Protein AF-A0AAW1WG34-F1 (afdb_monomer_lite)

Secondary structure (DSSP, 8-state):
--HHHHHHHHHHHHHHHTT--PPPPTTS---SSGGG-------S-----TTPPPHHHHHHHTT-EEHHHHHHHS-TT-TT--EEPHHHHT---

Foldseek 3Di:
DDVVVVVVVVVVVVVVVVPDDDDDDPPDDDDPDPVPDDDPDDDDDDPPDPDDDDPVVVCVVVVQKDLPCQCVVDDVPCNPGIDGDPVVVPPDD

Organism: Rubus argutus (NCBI:txid59490)

pLDDT: mean 75.31, std 12.71, range [45.66, 92.75]

InterPro domains:
  IPR002317 Serine-tRNA ligase, type1 [PTHR11778] (3-74)
  IPR045864 Class II Aminoacyl-tRNA synthetase/Biotinyl protein ligase (BPL) and lipoyl protein ligase (LPL) [G3DSA:3.30.930.10] (22-91)

Sequence (93 aa):
MNEAEVREAFTQLNSKLEKIGNLVHDSVEISHDEADNFVIRSWDEKQMQPRLKSHVQLVELLEIADLKRGIDSTCFEDQHTYTLMEDVIYMSF

Structure (mmCIF, N/CA/C/O backbone):
data_AF-A0AAW1WG34-F1
#
_entry.id   AF-A0AAW1WG34-F1
#
loop_
_atom_site.group_PDB
_atom_site.id
_atom_site.type_symbol
_atom_site.label_atom_id
_atom_site.label_alt_id
_atom_site.label_comp_id
_atom_site.label_asym_id
_atom_site.label_entity_id
_atom_site.label_seq_id
_atom_site.pdbx_PDB_ins_code
_atom_site.Cartn_x
_atom_site.Cartn_y
_atom_site.Cartn_z
_atom_site.occupancy
_atom_site.B_iso_or_equiv
_atom_site.auth_seq_id
_atom_site.auth_comp_id
_atom_site.auth_asym_id
_atom_site.auth_atom_id
_atom_site.pdbx_PDB_model_num
ATOM 1 N N . MET A 1 1 ? -18.262 4.605 40.422 1.00 58.72 1 MET A N 1
ATOM 2 C CA . MET A 1 1 ? -17.474 4.172 39.250 1.00 58.72 1 MET A CA 1
ATOM 3 C C . MET A 1 1 ? -16.188 4.965 39.277 1.00 58.72 1 MET A C 1
ATOM 5 O O . MET A 1 1 ? -16.268 6.176 39.446 1.00 58.72 1 MET A O 1
ATOM 9 N N . ASN A 1 2 ? -15.040 4.295 39.241 1.00 79.94 2 ASN A N 1
ATOM 10 C CA . ASN A 1 2 ? -13.743 4.952 39.362 1.00 79.94 2 ASN A CA 1
ATOM 11 C C . ASN A 1 2 ? -13.400 5.628 38.024 1.00 79.94 2 ASN A C 1
ATOM 13 O O . ASN A 1 2 ? -13.493 4.989 36.979 1.00 79.94 2 ASN A O 1
ATOM 17 N N . GLU A 1 3 ? -13.000 6.902 38.024 1.00 83.44 3 GLU A N 1
ATOM 18 C CA . GLU A 1 3 ? -12.668 7.631 36.781 1.00 83.44 3 GLU A CA 1
ATOM 19 C C . GLU A 1 3 ? -11.543 6.955 35.981 1.00 83.44 3 GLU A C 1
ATOM 21 O O . GLU A 1 3 ? -11.537 6.990 34.750 1.00 83.44 3 GLU A O 1
ATOM 26 N N . ALA A 1 4 ? -10.622 6.284 36.681 1.00 84.31 4 ALA A N 1
ATOM 27 C CA . ALA A 1 4 ? -9.535 5.519 36.078 1.00 84.31 4 ALA A CA 1
ATOM 28 C C . ALA A 1 4 ? -10.044 4.363 35.197 1.00 84.31 4 ALA A C 1
ATOM 30 O O . ALA A 1 4 ? -9.577 4.204 34.072 1.00 84.31 4 ALA A O 1
ATOM 31 N N . GLU A 1 5 ? -11.048 3.615 35.661 1.00 85.50 5 GLU A N 1
ATOM 32 C CA . GLU A 1 5 ? -11.630 2.481 34.925 1.00 85.50 5 GLU A CA 1
ATOM 33 C C . GLU A 1 5 ? -12.365 2.955 33.665 1.00 85.50 5 GLU A C 1
ATOM 35 O O . GLU A 1 5 ? -12.276 2.335 32.606 1.00 85.50 5 GLU A O 1
ATOM 40 N N . VAL A 1 6 ? -13.054 4.099 33.750 1.00 87.31 6 VAL A N 1
ATOM 41 C CA . VAL A 1 6 ? -13.750 4.706 32.604 1.00 87.31 6 VAL A CA 1
ATOM 42 C C . VAL A 1 6 ? -12.749 5.156 31.541 1.00 87.31 6 VAL A C 1
ATOM 44 O O . VAL A 1 6 ? -12.959 4.928 30.349 1.00 87.31 6 VAL A O 1
ATOM 47 N N . ARG A 1 7 ? -11.636 5.767 31.960 1.00 88.25 7 ARG A N 1
ATOM 48 C CA . ARG A 1 7 ? -10.589 6.237 31.046 1.00 88.25 7 ARG A CA 1
ATOM 49 C C . ARG A 1 7 ? -9.864 5.082 30.363 1.00 88.25 7 ARG A C 1
ATOM 51 O O . ARG A 1 7 ? -9.569 5.167 29.169 1.00 88.25 7 ARG A O 1
ATOM 58 N N . GLU A 1 8 ? -9.616 3.999 31.090 1.00 89.75 8 GLU A N 1
ATOM 59 C CA . GLU A 1 8 ? -9.021 2.789 30.528 1.00 89.75 8 GLU A CA 1
ATOM 60 C C . GLU A 1 8 ? -9.960 2.141 29.501 1.00 89.75 8 GLU A C 1
ATOM 62 O O . GLU A 1 8 ? -9.552 1.894 28.365 1.00 89.75 8 GLU A O 1
ATOM 67 N N . ALA A 1 9 ? -11.240 1.968 29.842 1.00 89.62 9 ALA A N 1
ATOM 68 C CA . ALA A 1 9 ? -12.239 1.412 28.931 1.00 89.62 9 ALA A CA 1
ATOM 69 C C . ALA A 1 9 ? -12.419 2.263 27.660 1.00 89.62 9 ALA A C 1
ATOM 71 O O . ALA A 1 9 ? -12.516 1.720 26.559 1.00 89.62 9 ALA A O 1
ATOM 72 N N . PHE A 1 10 ? -12.402 3.594 27.784 1.00 90.44 10 PHE A N 1
ATOM 73 C CA . PHE A 1 10 ? -12.469 4.513 26.644 1.00 90.44 10 PHE A CA 1
ATOM 74 C C . PHE A 1 10 ? -11.240 4.405 25.729 1.00 90.44 10 PHE A C 1
ATOM 76 O O . PHE A 1 10 ? -11.365 4.401 24.506 1.00 90.44 10 PHE A O 1
ATOM 83 N N . THR A 1 11 ? -10.051 4.253 26.312 1.00 91.50 11 THR A N 1
ATOM 84 C CA . THR A 1 11 ? -8.806 4.078 25.5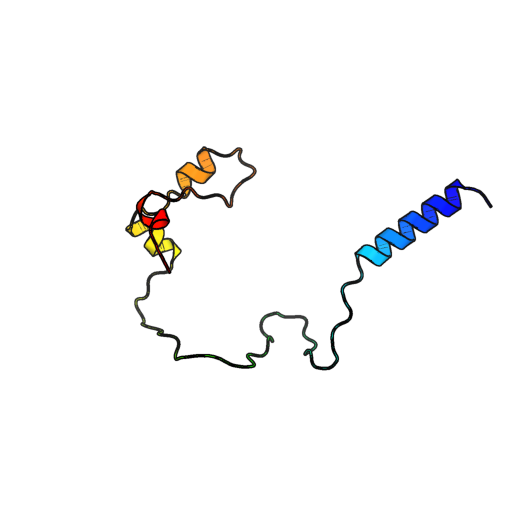48 1.00 91.50 11 THR A CA 1
ATOM 85 C C . THR A 1 11 ? -8.810 2.746 24.795 1.00 91.50 11 THR A C 1
ATOM 87 O O . THR A 1 11 ? -8.460 2.692 23.617 1.00 91.50 11 THR A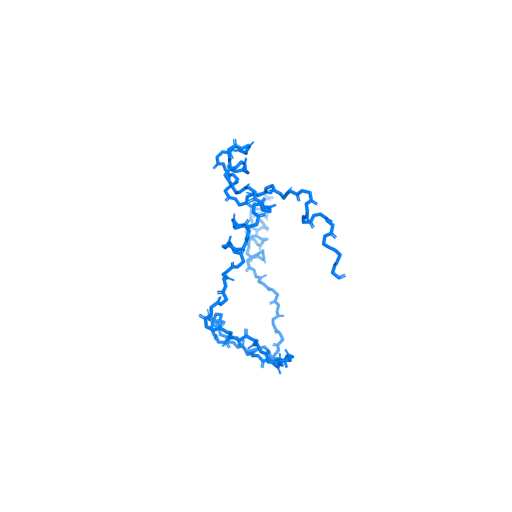 O 1
ATOM 90 N N . GLN A 1 12 ? -9.285 1.675 25.438 1.00 92.62 12 GLN A N 1
ATOM 91 C CA . GLN A 1 12 ? -9.452 0.373 24.791 1.00 92.62 12 GLN A CA 1
ATOM 92 C C . GLN A 1 12 ? -10.500 0.413 23.670 1.00 92.62 12 GLN A C 1
ATOM 94 O O . GLN A 1 12 ? -10.326 -0.255 22.650 1.00 92.62 12 GLN A O 1
ATOM 99 N N . LEU A 1 13 ? -11.578 1.186 23.839 1.00 92.00 13 LEU A N 1
ATOM 100 C CA . LEU A 1 13 ? -12.592 1.387 22.806 1.00 92.00 13 LEU A CA 1
ATOM 101 C C . LEU A 1 13 ? -12.000 2.091 21.581 1.00 92.00 13 LEU A C 1
ATOM 103 O O . LEU A 1 13 ? -12.107 1.560 20.478 1.00 92.00 13 LEU A O 1
ATOM 107 N N . ASN A 1 14 ? -11.328 3.229 21.768 1.00 91.56 14 ASN A N 1
ATOM 108 C CA . ASN A 1 14 ? -10.726 3.973 20.658 1.00 91.56 14 ASN A CA 1
ATOM 109 C C . ASN A 1 14 ? -9.657 3.151 19.933 1.00 91.56 14 ASN A C 1
ATOM 111 O O . ASN A 1 14 ? -9.678 3.080 18.710 1.00 91.56 14 ASN A O 1
ATOM 115 N N . SER A 1 15 ? -8.815 2.421 20.670 1.00 92.75 15 SER A N 1
ATOM 116 C CA . SER A 1 15 ? -7.816 1.525 20.069 1.00 92.75 15 SER A CA 1
ATOM 117 C C . SER A 1 15 ? -8.438 0.419 19.205 1.00 92.75 15 SER A C 1
ATOM 119 O O . SER A 1 15 ? -7.827 -0.041 18.240 1.00 92.75 15 SER A O 1
ATOM 121 N N . LYS A 1 16 ? -9.652 -0.040 19.535 1.00 92.19 16 LYS A N 1
ATOM 122 C CA . LYS A 1 16 ? -10.385 -1.004 18.703 1.00 92.19 16 LYS A CA 1
ATOM 123 C C . LYS A 1 16 ? -11.021 -0.334 17.488 1.00 92.19 16 LYS A C 1
ATOM 125 O O . LYS A 1 16 ? -11.002 -0.931 16.420 1.00 92.19 16 LYS A O 1
ATOM 130 N N . LEU A 1 17 ? -11.548 0.881 17.640 1.00 91.12 17 LEU A N 1
ATOM 131 C CA . LEU A 1 17 ? -12.156 1.644 16.546 1.00 91.12 17 LEU A CA 1
ATOM 132 C C . LEU A 1 17 ? -11.129 2.053 15.484 1.00 91.12 17 LEU A C 1
ATOM 134 O O . LEU A 1 17 ? -11.430 1.962 14.302 1.00 91.12 17 LEU A O 1
ATOM 138 N N . GLU A 1 18 ? -9.906 2.406 15.883 1.00 89.38 18 GLU A N 1
ATOM 139 C CA . GLU A 1 18 ? -8.808 2.744 14.960 1.00 89.38 18 GLU A CA 1
ATOM 140 C C . GLU A 1 18 ? -8.407 1.588 14.032 1.00 89.38 18 GLU A C 1
ATOM 142 O O . GLU A 1 18 ? -7.855 1.814 12.959 1.00 89.38 18 GLU A O 1
ATOM 147 N N . LYS A 1 19 ? -8.690 0.342 14.425 1.00 91.69 19 LYS A N 1
ATOM 148 C CA . LYS A 1 19 ? -8.392 -0.849 13.615 1.00 91.69 19 LYS A CA 1
ATOM 149 C C . LYS A 1 19 ? -9.481 -1.168 12.595 1.00 91.69 19 LYS A C 1
ATOM 151 O O . LYS A 1 19 ? -9.252 -1.992 11.713 1.00 91.69 19 LYS A O 1
ATOM 156 N N . ILE A 1 20 ? -10.672 -0.589 12.740 1.00 89.62 20 ILE A N 1
ATOM 157 C CA . ILE A 1 20 ? -11.805 -0.863 11.858 1.00 89.62 20 ILE A CA 1
ATOM 158 C C . ILE A 1 20 ? -11.693 0.067 10.649 1.00 89.62 20 ILE A C 1
ATOM 160 O O . ILE A 1 20 ? -11.794 1.285 10.775 1.00 89.62 20 ILE A O 1
ATOM 164 N N . GLY A 1 21 ? -11.464 -0.524 9.475 1.00 86.12 21 GLY A N 1
ATOM 165 C CA . GLY A 1 21 ? -11.432 0.195 8.203 1.00 86.12 21 GLY A CA 1
ATOM 166 C C . GLY A 1 21 ? -12.809 0.704 7.767 1.00 86.12 21 GLY A C 1
ATOM 167 O O . GLY A 1 21 ? -13.832 0.433 8.398 1.00 86.12 21 GLY A O 1
ATOM 168 N N . ASN A 1 22 ? -12.839 1.444 6.658 1.00 90.81 22 ASN A N 1
ATOM 169 C CA . ASN A 1 22 ? -14.091 1.953 6.106 1.00 90.81 22 ASN A CA 1
ATOM 170 C C . ASN A 1 22 ? -15.017 0.813 5.644 1.00 90.81 22 ASN A C 1
ATOM 172 O O . ASN A 1 22 ? -14.553 -0.237 5.198 1.00 90.81 22 ASN A O 1
ATOM 176 N N . LEU A 1 23 ? -16.329 1.053 5.700 1.00 88.88 23 LEU A N 1
ATOM 177 C CA . LEU A 1 23 ? -17.315 0.130 5.150 1.00 88.88 23 LEU A CA 1
ATOM 178 C C . LEU A 1 23 ? -17.210 0.121 3.626 1.00 88.88 23 LEU A C 1
ATOM 180 O O . LEU A 1 23 ? -17.285 1.159 2.965 1.00 88.88 23 LEU A O 1
ATOM 184 N N . VAL A 1 24 ? -17.013 -1.073 3.086 1.00 87.44 24 VAL A N 1
ATOM 185 C CA . VAL A 1 24 ? -16.866 -1.309 1.656 1.00 87.44 24 VAL A CA 1
ATOM 186 C C . VAL A 1 24 ? -18.253 -1.363 1.003 1.00 87.44 24 VAL A C 1
ATOM 188 O O . VAL A 1 24 ? -19.205 -1.859 1.600 1.00 87.44 24 VAL A O 1
ATOM 191 N N . HIS A 1 25 ? -18.377 -0.821 -0.211 1.00 89.88 25 HIS A N 1
ATOM 192 C CA . HIS A 1 25 ? -19.622 -0.865 -0.983 1.00 89.88 25 HIS A CA 1
ATOM 193 C C . HIS A 1 25 ? -19.892 -2.283 -1.516 1.00 89.88 25 HIS A C 1
ATOM 195 O O . HIS A 1 25 ? -18.956 -2.959 -1.931 1.00 89.88 25 HIS A O 1
ATOM 201 N N . ASP A 1 26 ? -21.162 -2.692 -1.610 1.00 85.38 26 ASP A N 1
ATOM 202 C CA . ASP A 1 26 ? -21.581 -4.046 -2.033 1.00 85.38 26 ASP A CA 1
ATOM 203 C C . ASP A 1 26 ? -21.071 -4.473 -3.424 1.00 85.38 26 ASP A C 1
ATOM 205 O O . ASP A 1 26 ? -21.061 -5.653 -3.760 1.00 85.38 26 ASP A O 1
ATOM 209 N N . SER A 1 27 ? -20.667 -3.515 -4.261 1.00 85.38 27 SER A N 1
ATOM 210 C CA . SER A 1 27 ? -20.109 -3.773 -5.599 1.00 85.38 27 SER A CA 1
ATOM 211 C C . SER A 1 27 ? -18.614 -4.090 -5.608 1.00 85.38 27 SER A C 1
ATOM 213 O O . SER A 1 27 ? -18.072 -4.348 -6.678 1.00 85.38 27 SER A O 1
ATOM 215 N N . VAL A 1 28 ? -17.930 -3.992 -4.468 1.00 80.56 28 VAL A N 1
ATOM 216 C CA . VAL A 1 28 ? -16.499 -4.289 -4.382 1.00 80.56 28 VAL A CA 1
ATOM 217 C C . VAL A 1 28 ? -16.323 -5.782 -4.163 1.00 80.56 28 VAL A C 1
ATOM 219 O O . VAL A 1 28 ? -16.933 -6.379 -3.276 1.00 80.56 28 VAL A O 1
ATOM 222 N N . GLU A 1 29 ? -15.476 -6.380 -4.984 1.00 81.44 29 GLU A N 1
ATOM 223 C CA . GLU A 1 29 ? -15.161 -7.796 -4.895 1.00 81.44 29 GLU A CA 1
ATOM 224 C C . GLU A 1 29 ? -14.382 -8.099 -3.611 1.00 81.44 29 GLU A C 1
ATOM 226 O O . GLU A 1 29 ? -13.504 -7.347 -3.186 1.00 81.44 29 GLU A O 1
ATOM 231 N N . ILE A 1 30 ? -14.727 -9.216 -2.974 1.00 82.88 30 ILE A N 1
ATOM 232 C CA . ILE A 1 30 ? -14.096 -9.656 -1.733 1.00 82.88 30 ILE A CA 1
ATOM 233 C C . ILE A 1 30 ? -12.968 -10.619 -2.108 1.00 82.88 30 ILE A C 1
ATOM 235 O O . ILE A 1 30 ? -13.222 -11.797 -2.353 1.00 82.88 30 ILE A O 1
ATOM 239 N N . SER A 1 31 ? -11.728 -10.130 -2.119 1.00 87.06 31 SER A N 1
ATOM 240 C CA . SER A 1 31 ? -10.526 -10.973 -2.147 1.00 87.06 31 SER A CA 1
ATOM 241 C C . SER A 1 31 ? -9.526 -10.554 -1.060 1.00 87.06 31 SER A C 1
ATOM 243 O O . SER A 1 31 ? -9.590 -9.448 -0.525 1.00 87.06 31 SER A O 1
ATOM 245 N N . HIS A 1 32 ? -8.636 -11.480 -0.699 1.00 86.06 32 HIS A N 1
ATOM 246 C CA . HIS A 1 32 ? -7.515 -11.269 0.221 1.00 86.06 32 HIS A CA 1
ATOM 247 C C . HIS A 1 32 ? -6.178 -11.081 -0.516 1.00 86.06 32 HIS A C 1
ATOM 249 O O . HIS A 1 32 ? -5.165 -10.854 0.145 1.00 86.06 32 HIS A O 1
ATOM 255 N N . ASP A 1 33 ? -6.165 -11.201 -1.848 1.00 85.44 33 ASP A N 1
ATOM 256 C CA . ASP A 1 33 ? -4.969 -11.073 -2.679 1.00 85.44 33 ASP A CA 1
ATOM 257 C C . ASP A 1 33 ? -5.146 -9.953 -3.714 1.00 85.44 33 ASP A C 1
ATOM 259 O O . ASP A 1 33 ? -6.171 -9.853 -4.389 1.00 85.44 33 ASP A O 1
ATOM 263 N N . GLU A 1 34 ? -4.121 -9.115 -3.860 1.00 78.06 34 GLU A N 1
ATOM 264 C CA . GLU A 1 34 ? -4.070 -8.046 -4.860 1.00 78.06 34 GLU A CA 1
ATOM 265 C C . GLU A 1 34 ? -4.028 -8.599 -6.293 1.00 78.06 34 GLU A C 1
ATOM 267 O O . GLU A 1 34 ? -4.371 -7.890 -7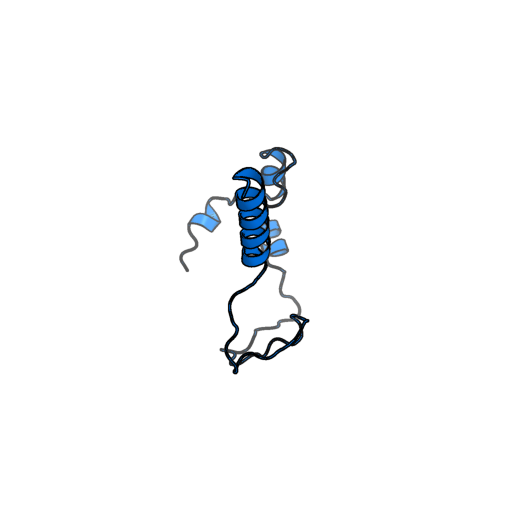.244 1.00 78.06 34 GLU A O 1
ATOM 272 N N . ALA A 1 35 ? -3.628 -9.864 -6.463 1.00 81.75 35 ALA A N 1
ATOM 273 C CA . ALA A 1 35 ? -3.648 -10.546 -7.754 1.00 81.75 35 ALA A CA 1
ATOM 274 C C . ALA A 1 35 ? -5.067 -10.721 -8.328 1.00 81.75 35 ALA A C 1
ATOM 276 O O . ALA A 1 35 ? -5.213 -10.816 -9.547 1.00 81.75 35 ALA A O 1
ATOM 277 N N . ASP A 1 36 ? -6.099 -10.707 -7.478 1.00 83.38 36 ASP A N 1
ATOM 278 C CA . ASP A 1 36 ? -7.498 -10.890 -7.881 1.00 83.38 36 ASP A CA 1
ATOM 279 C C . ASP A 1 36 ? -8.202 -9.569 -8.242 1.00 83.38 36 ASP A C 1
ATOM 281 O O . ASP A 1 36 ? -9.410 -9.542 -8.468 1.00 83.38 36 ASP A O 1
ATOM 285 N N . ASN A 1 37 ? -7.470 -8.451 -8.303 1.00 84.19 37 ASN A N 1
ATOM 286 C CA . ASN A 1 37 ? -8.048 -7.144 -8.608 1.00 84.19 37 ASN A CA 1
ATOM 287 C C . ASN A 1 37 ? -8.669 -7.091 -10.019 1.00 84.19 37 ASN A C 1
ATOM 289 O O . ASN A 1 37 ? -7.985 -7.264 -11.033 1.00 84.19 37 ASN A O 1
ATOM 293 N N . PHE A 1 38 ? -9.961 -6.756 -10.095 1.00 80.19 38 PHE A N 1
ATOM 294 C CA . PHE A 1 38 ? -10.683 -6.653 -11.363 1.00 80.19 38 PHE A CA 1
ATOM 295 C C . PHE A 1 38 ? -10.306 -5.394 -12.157 1.00 80.19 38 PHE A C 1
ATOM 297 O O . PHE A 1 38 ? -10.477 -4.255 -11.710 1.00 80.19 38 PHE A O 1
ATOM 304 N N . VAL A 1 39 ? -9.857 -5.579 -13.399 1.00 82.12 39 VAL A N 1
ATOM 305 C CA . VAL A 1 39 ? -9.619 -4.470 -14.333 1.00 82.12 39 VAL A CA 1
ATOM 306 C C . VAL A 1 39 ? -10.942 -4.081 -14.993 1.00 82.12 39 VAL A C 1
ATOM 308 O O . VAL A 1 39 ? -11.370 -4.689 -15.968 1.00 82.12 39 VAL A O 1
ATOM 311 N N . ILE A 1 40 ? -11.593 -3.036 -14.475 1.00 83.38 40 ILE A N 1
ATOM 312 C CA . ILE A 1 40 ? -12.898 -2.564 -14.984 1.00 83.38 40 ILE A CA 1
ATOM 313 C C . ILE A 1 40 ? -12.779 -1.986 -16.404 1.00 83.38 40 ILE A C 1
ATOM 315 O O . ILE A 1 40 ? -13.691 -2.114 -17.219 1.00 83.38 40 ILE A O 1
ATOM 319 N N . ARG A 1 41 ? -11.660 -1.322 -16.710 1.00 86.00 41 ARG A N 1
ATOM 320 C CA . ARG A 1 41 ? -11.352 -0.797 -18.046 1.00 86.00 41 ARG A CA 1
ATOM 321 C C . ARG A 1 41 ? -9.853 -0.585 -18.211 1.00 86.00 41 ARG A C 1
ATOM 323 O O . ARG A 1 41 ? -9.188 -0.142 -17.277 1.00 86.00 41 ARG A O 1
ATOM 330 N N . SER A 1 42 ? -9.355 -0.815 -19.417 1.00 83.88 42 SER A N 1
ATOM 331 C CA . SER A 1 42 ? -8.017 -0.419 -19.857 1.00 83.88 42 SER A CA 1
ATOM 332 C C . SER A 1 42 ? -8.138 0.555 -21.025 1.00 83.88 42 SER A C 1
ATOM 334 O O . SER A 1 42 ? -9.038 0.420 -21.853 1.00 83.88 42 SER A O 1
ATOM 336 N N . TRP A 1 43 ? -7.234 1.526 -21.087 1.00 82.12 43 TRP A N 1
ATOM 337 C CA . TRP A 1 43 ? -7.123 2.456 -22.206 1.00 82.12 43 TRP A CA 1
ATOM 338 C C . TRP A 1 43 ? -5.816 2.165 -22.938 1.00 82.12 43 TRP A C 1
ATOM 340 O O . TRP A 1 43 ? -4.781 2.025 -22.288 1.00 82.12 43 TRP A O 1
ATOM 350 N N . ASP A 1 44 ? -5.906 2.073 -24.265 1.00 83.69 44 ASP A N 1
ATOM 351 C CA . ASP A 1 44 ? -4.817 1.753 -25.193 1.00 83.69 44 ASP A CA 1
ATOM 352 C C . ASP A 1 44 ? -4.163 0.368 -25.037 1.00 83.69 44 ASP A C 1
ATOM 354 O O . ASP A 1 44 ? -4.384 -0.389 -24.088 1.00 83.69 44 ASP A O 1
ATOM 358 N N . GLU A 1 45 ? -3.359 0.013 -26.040 1.00 78.38 45 GLU A N 1
ATOM 359 C CA . GLU A 1 45 ? -2.538 -1.191 -26.031 1.00 78.38 45 GLU A CA 1
ATOM 360 C C . GLU A 1 45 ? -1.220 -0.917 -25.304 1.00 78.38 45 GLU A C 1
ATOM 362 O O . GLU A 1 45 ? -0.437 -0.038 -25.679 1.00 78.38 45 GLU A O 1
ATOM 367 N N . LYS A 1 46 ? -0.931 -1.716 -24.272 1.00 75.25 46 LYS A N 1
ATOM 368 C CA . LYS A 1 46 ? 0.366 -1.671 -23.599 1.00 75.25 46 LYS A CA 1
ATOM 369 C C . LYS A 1 46 ? 1.449 -2.092 -24.593 1.00 75.25 46 LYS A C 1
ATOM 371 O O . LYS A 1 46 ? 1.558 -3.267 -24.939 1.00 75.25 46 LYS A O 1
ATOM 376 N N . GLN A 1 47 ? 2.283 -1.144 -25.013 1.00 71.12 47 GLN A N 1
ATOM 377 C CA . GLN A 1 47 ? 3.464 -1.416 -25.830 1.00 71.12 47 GLN A CA 1
ATOM 378 C C . GLN A 1 47 ? 4.439 -2.308 -25.048 1.00 71.12 47 GLN A C 1
ATOM 380 O O . GLN A 1 47 ? 5.223 -1.838 -24.228 1.00 71.12 47 GLN A O 1
ATOM 385 N N . MET A 1 48 ? 4.383 -3.616 -25.287 1.00 67.12 48 MET A N 1
ATOM 386 C CA . MET A 1 48 ? 5.263 -4.613 -24.673 1.00 67.12 48 MET A CA 1
ATOM 387 C C . MET A 1 48 ? 6.320 -5.034 -25.697 1.00 67.12 48 MET A C 1
ATOM 389 O O . MET A 1 48 ? 6.250 -6.109 -26.286 1.00 67.12 48 MET A O 1
ATOM 393 N N . GLN A 1 49 ? 7.293 -4.159 -25.963 1.00 73.94 49 GLN A N 1
ATOM 394 C CA . GLN A 1 49 ? 8.427 -4.513 -26.817 1.00 73.94 49 GLN A CA 1
ATOM 395 C C . GLN A 1 49 ? 9.455 -5.344 -26.019 1.00 73.94 49 GLN A C 1
ATOM 397 O O . GLN A 1 49 ? 9.755 -5.006 -24.873 1.00 73.94 49 GLN A O 1
ATOM 402 N N . PRO A 1 50 ? 10.069 -6.387 -26.608 1.00 69.25 50 PRO A N 1
ATOM 403 C CA . PRO A 1 50 ? 10.928 -7.342 -25.891 1.00 69.25 50 PRO A CA 1
ATOM 404 C C . PRO A 1 50 ? 12.261 -6.770 -25.366 1.00 69.25 50 PRO A C 1
ATOM 406 O O . PRO A 1 50 ? 13.028 -7.495 -24.740 1.00 69.25 50 PRO A O 1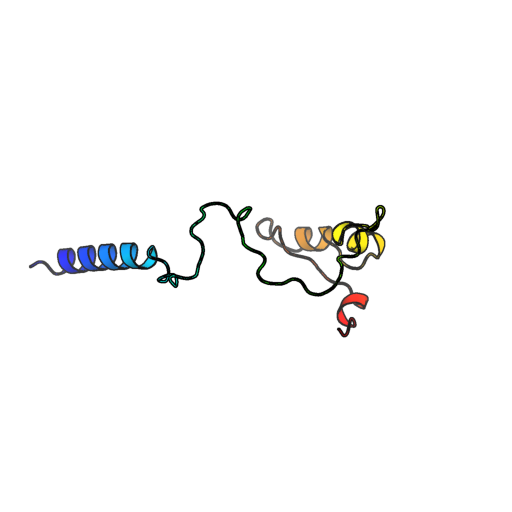
ATOM 409 N N . ARG A 1 51 ? 12.578 -5.494 -25.628 1.00 71.00 51 ARG A N 1
ATOM 410 C CA . ARG A 1 51 ? 13.833 -4.829 -25.216 1.00 71.00 51 ARG A CA 1
ATOM 411 C C . ARG A 1 51 ? 13.609 -3.503 -24.479 1.00 71.00 51 ARG A C 1
ATOM 413 O O . ARG A 1 51 ? 14.468 -2.625 -24.522 1.00 71.00 51 ARG A O 1
ATOM 420 N N . LEU A 1 52 ? 12.459 -3.336 -23.826 1.00 75.00 52 LEU A N 1
ATOM 421 C CA . LEU A 1 52 ? 12.214 -2.166 -22.981 1.00 75.00 52 LEU A CA 1
ATOM 422 C C . LEU A 1 52 ? 13.088 -2.242 -21.728 1.00 75.00 52 LEU A C 1
ATOM 424 O O . LEU A 1 52 ? 13.017 -3.201 -20.961 1.00 75.00 52 LEU A O 1
ATOM 428 N N . LYS A 1 53 ? 13.925 -1.223 -21.536 1.00 79.56 53 LYS A N 1
ATOM 429 C CA . LYS A 1 53 ? 14.685 -1.045 -20.299 1.00 79.56 53 LYS A CA 1
ATOM 430 C C . LYS A 1 53 ? 13.724 -0.617 -19.190 1.00 79.56 53 LYS A C 1
ATOM 432 O O . LYS A 1 53 ? 12.820 0.181 -19.430 1.00 79.56 53 LYS A O 1
ATOM 437 N N . SER A 1 54 ? 13.921 -1.148 -17.986 1.00 80.06 54 SER A N 1
ATOM 438 C CA . SER A 1 54 ? 13.191 -0.697 -16.793 1.00 80.06 54 SER A CA 1
ATOM 439 C C . SER A 1 54 ? 13.472 0.788 -16.529 1.00 80.06 54 SER A C 1
ATOM 441 O O . SER A 1 54 ? 14.563 1.267 -16.842 1.00 80.06 54 SER A O 1
ATOM 443 N N . HIS A 1 55 ? 12.524 1.505 -15.912 1.00 77.25 55 HIS A N 1
ATOM 444 C CA . HIS A 1 55 ? 12.725 2.905 -15.525 1.00 77.25 55 HIS A CA 1
ATOM 445 C C . HIS A 1 55 ? 13.988 3.090 -14.665 1.00 77.25 55 HIS A C 1
ATOM 447 O O . HIS A 1 55 ? 14.698 4.069 -14.846 1.00 77.25 55 HIS A O 1
ATOM 453 N N . VAL A 1 56 ? 14.338 2.111 -13.822 1.00 76.88 56 VAL A N 1
ATOM 454 C CA . VAL A 1 56 ? 15.565 2.132 -13.005 1.00 76.88 56 VAL A CA 1
ATOM 455 C C . VAL A 1 56 ? 16.819 2.137 -13.884 1.00 76.88 56 VAL A C 1
ATOM 457 O O . VAL A 1 56 ? 17.719 2.947 -13.695 1.00 76.88 56 VAL A O 1
ATOM 460 N N . GLN A 1 57 ? 16.848 1.283 -14.908 1.00 79.56 57 GLN A N 1
ATOM 461 C CA . GLN A 1 57 ? 17.976 1.208 -15.841 1.00 79.56 57 GLN A CA 1
ATOM 462 C C . GLN A 1 57 ? 18.076 2.462 -16.712 1.00 79.56 57 GLN A C 1
ATOM 464 O O . GLN A 1 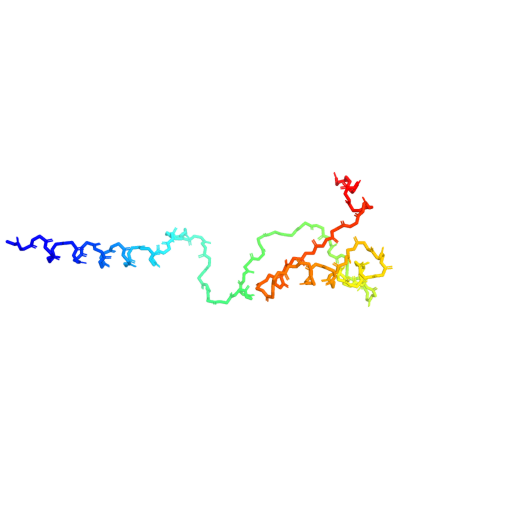57 ? 19.171 2.860 -17.093 1.00 79.56 57 GLN A O 1
ATOM 469 N N . LEU A 1 58 ? 16.942 3.073 -17.065 1.00 80.25 58 LEU A N 1
ATOM 470 C CA . LEU A 1 58 ? 16.927 4.328 -17.818 1.00 80.25 58 LEU A CA 1
ATOM 471 C C . LEU A 1 58 ? 17.497 5.480 -16.989 1.00 80.25 58 LEU A C 1
ATOM 473 O O . LEU A 1 58 ? 18.287 6.255 -17.515 1.00 80.25 58 LEU A O 1
ATOM 477 N N . VAL A 1 59 ? 17.148 5.551 -15.704 1.00 76.50 59 VAL A N 1
ATOM 478 C CA . VAL A 1 59 ? 17.668 6.560 -14.772 1.00 76.50 59 VAL A CA 1
ATOM 479 C C . VAL A 1 59 ? 19.186 6.440 -14.608 1.00 76.50 59 VAL A C 1
ATOM 481 O O . VAL A 1 59 ? 19.874 7.456 -14.668 1.00 76.50 59 VAL A O 1
ATOM 484 N N . GLU A 1 60 ? 19.717 5.220 -14.482 1.00 75.69 60 GLU A N 1
ATOM 485 C CA . GLU A 1 60 ? 21.167 4.984 -14.396 1.00 75.69 60 GLU A CA 1
ATOM 486 C C . GLU A 1 60 ? 21.903 5.318 -15.702 1.00 75.69 60 GLU A C 1
ATOM 488 O O . GLU A 1 60 ? 22.978 5.908 -15.673 1.00 75.69 60 GLU A O 1
ATOM 493 N N . LEU A 1 61 ? 21.338 4.957 -16.859 1.00 77.81 61 LEU A N 1
ATOM 494 C CA . LEU A 1 61 ? 21.975 5.184 -18.163 1.00 77.81 61 LEU A CA 1
ATOM 495 C C . LEU A 1 61 ? 21.983 6.645 -18.602 1.00 77.81 61 LEU A C 1
ATOM 497 O O . LEU A 1 61 ? 22.850 7.037 -19.378 1.00 77.81 61 LEU A O 1
ATOM 501 N N . LEU A 1 62 ? 20.976 7.406 -18.184 1.00 74.81 62 LEU A N 1
ATOM 502 C CA . LEU A 1 62 ? 20.841 8.821 -18.512 1.00 74.81 62 LEU A CA 1
ATOM 503 C C . LEU A 1 62 ? 21.482 9.720 -17.443 1.00 74.81 62 LEU A C 1
ATOM 505 O O . LEU A 1 62 ? 21.396 10.933 -17.578 1.00 74.81 62 LEU A O 1
ATOM 509 N N . GLU A 1 63 ? 22.085 9.137 -16.394 1.00 71.12 63 GLU A N 1
ATOM 510 C CA . GLU A 1 63 ? 22.680 9.843 -15.240 1.00 71.12 63 GLU A CA 1
ATOM 511 C C . GLU A 1 63 ? 21.736 10.891 -14.621 1.00 71.12 63 GLU A C 1
ATOM 513 O O . GLU A 1 63 ? 22.138 11.895 -14.045 1.00 71.12 63 GLU A O 1
ATOM 518 N N . ILE A 1 64 ? 20.437 10.626 -14.738 1.00 69.88 64 ILE A N 1
ATOM 519 C CA . ILE A 1 64 ? 19.356 11.568 -14.457 1.00 69.88 64 ILE A CA 1
ATOM 520 C C . ILE A 1 64 ? 19.126 11.725 -12.944 1.00 69.88 64 ILE A C 1
ATOM 522 O O . ILE A 1 64 ? 18.724 12.790 -12.467 1.00 69.88 64 ILE A O 1
ATOM 526 N N . ALA A 1 65 ? 19.349 10.657 -12.181 1.00 64.62 65 ALA A N 1
ATOM 527 C CA . ALA A 1 65 ? 19.241 10.670 -10.732 1.00 64.62 65 ALA A CA 1
ATOM 528 C C . ALA A 1 65 ? 20.367 9.843 -10.121 1.00 64.62 65 ALA A C 1
ATOM 530 O O . ALA A 1 65 ? 20.676 8.746 -10.590 1.00 64.62 65 ALA A O 1
ATOM 531 N N . ASP A 1 66 ? 20.952 10.360 -9.045 1.00 69.06 66 ASP A N 1
ATOM 532 C CA . ASP A 1 66 ? 21.989 9.655 -8.302 1.00 69.06 66 ASP A CA 1
ATOM 533 C C . ASP A 1 66 ? 21.381 9.009 -7.055 1.00 69.06 66 ASP A C 1
ATOM 535 O O . ASP A 1 66 ? 21.105 9.672 -6.049 1.00 69.06 66 ASP A O 1
ATOM 539 N N . LEU A 1 67 ? 21.161 7.695 -7.139 1.00 67.69 67 LEU A N 1
ATOM 540 C CA . LEU A 1 67 ? 20.620 6.903 -6.036 1.00 67.69 67 LEU A CA 1
ATOM 541 C C . LEU A 1 67 ? 21.633 6.734 -4.892 1.00 67.69 67 LEU A C 1
ATOM 543 O O . LEU A 1 67 ? 21.234 6.561 -3.745 1.00 67.69 67 LEU A O 1
ATOM 547 N N . LYS A 1 68 ? 22.941 6.791 -5.174 1.00 67.88 68 LYS A N 1
ATOM 548 C CA . LYS A 1 68 ? 23.993 6.563 -4.169 1.00 67.88 68 LYS A CA 1
ATOM 549 C C . LYS A 1 68 ? 24.246 7.813 -3.342 1.00 67.88 68 LYS A C 1
ATOM 551 O O . LYS A 1 68 ? 24.314 7.732 -2.121 1.00 67.88 68 LYS A O 1
ATOM 556 N N . ARG A 1 69 ? 24.304 8.978 -3.993 1.00 63.66 69 ARG A N 1
ATOM 557 C CA . ARG A 1 69 ? 24.418 10.264 -3.290 1.00 63.66 69 ARG A CA 1
ATOM 558 C C . ARG A 1 69 ? 23.213 10.545 -2.400 1.00 63.66 69 ARG A C 1
ATOM 560 O O . ARG A 1 69 ? 23.403 11.159 -1.358 1.00 63.66 69 ARG A O 1
ATOM 567 N N . GLY A 1 70 ? 22.013 10.098 -2.788 1.00 58.53 70 GLY A N 1
ATOM 568 C CA . GLY A 1 70 ? 20.815 10.174 -1.945 1.00 58.53 70 GLY A CA 1
ATOM 569 C C . GLY A 1 70 ? 21.042 9.486 -0.599 1.00 58.53 70 GLY A C 1
ATOM 570 O O . GLY A 1 70 ? 21.022 10.151 0.432 1.00 58.53 70 GLY A O 1
ATOM 571 N N . ILE A 1 71 ? 21.410 8.202 -0.644 1.00 59.19 71 ILE A N 1
ATOM 572 C CA . ILE A 1 71 ? 21.654 7.361 0.537 1.00 59.19 71 ILE A CA 1
ATOM 573 C C . ILE A 1 71 ? 22.815 7.885 1.394 1.00 59.19 71 ILE A C 1
ATOM 575 O O . ILE A 1 71 ? 22.696 7.905 2.613 1.00 59.19 71 ILE A O 1
ATOM 579 N N . ASP A 1 72 ? 23.913 8.338 0.780 1.00 60.50 72 ASP A N 1
ATOM 580 C CA . ASP A 1 72 ? 25.080 8.851 1.516 1.00 60.50 72 ASP A CA 1
ATOM 581 C C . ASP A 1 72 ? 24.815 10.210 2.189 1.00 60.50 72 ASP A C 1
ATOM 583 O O . ASP A 1 72 ? 25.441 10.545 3.196 1.00 60.50 72 ASP A O 1
ATOM 587 N N . SER A 1 73 ? 23.916 11.023 1.621 1.00 56.81 73 SER A N 1
ATOM 588 C CA . SER A 1 73 ? 23.575 12.348 2.157 1.00 56.81 73 SER A CA 1
ATOM 589 C C . SER A 1 73 ? 22.565 12.303 3.304 1.00 56.81 73 SER A C 1
ATOM 591 O O . SER A 1 73 ? 22.510 13.233 4.112 1.00 56.81 73 SER A O 1
ATOM 593 N N . THR A 1 74 ? 21.789 11.226 3.398 1.00 51.25 74 THR A N 1
ATOM 594 C CA . THR A 1 74 ? 20.810 11.002 4.459 1.00 51.25 74 THR A CA 1
ATOM 595 C C . THR A 1 74 ? 21.379 10.074 5.529 1.00 51.25 74 THR A C 1
ATOM 597 O O . THR A 1 74 ? 22.103 9.131 5.223 1.00 51.25 74 THR A O 1
ATOM 600 N N . CYS A 1 75 ? 21.055 10.306 6.804 1.00 45.66 75 CYS A N 1
ATOM 601 C CA . CYS A 1 75 ? 21.324 9.308 7.844 1.00 45.66 75 CYS A CA 1
ATOM 602 C C . CYS A 1 75 ? 20.753 7.946 7.409 1.00 45.66 75 CYS A C 1
ATOM 604 O O . CYS A 1 75 ? 19.710 7.905 6.764 1.00 45.66 75 CYS A O 1
ATOM 606 N N . PHE A 1 76 ? 21.416 6.847 7.791 1.00 48.97 76 PHE A N 1
ATOM 607 C CA . PHE A 1 76 ? 21.144 5.444 7.407 1.00 48.97 76 PHE A CA 1
ATOM 608 C C . PHE A 1 76 ? 19.677 4.949 7.516 1.00 48.97 76 PHE A C 1
ATOM 610 O O . PHE A 1 76 ? 19.393 3.811 7.143 1.00 48.97 76 PHE A O 1
ATOM 617 N N . GLU A 1 77 ? 18.759 5.770 8.020 1.00 54.72 77 GLU A N 1
ATOM 618 C CA . GLU A 1 77 ? 17.333 5.499 8.187 1.00 54.72 77 GLU A CA 1
ATOM 619 C C . GLU A 1 77 ? 16.500 5.784 6.913 1.00 54.72 77 GLU A C 1
ATOM 621 O O . GLU A 1 77 ? 15.443 5.178 6.749 1.00 54.72 77 GLU A O 1
ATOM 626 N N . ASP A 1 78 ? 16.987 6.589 5.954 1.00 54.44 78 ASP A N 1
ATOM 627 C CA . ASP A 1 78 ? 16.196 7.040 4.787 1.00 54.44 78 ASP A CA 1
ATOM 628 C C . ASP A 1 78 ? 16.566 6.342 3.455 1.00 54.44 78 ASP A C 1
ATOM 630 O O . ASP A 1 78 ? 16.967 6.965 2.469 1.00 54.44 78 ASP A O 1
ATOM 634 N N . GLN A 1 79 ? 16.384 5.019 3.385 1.00 56.09 79 GLN A N 1
ATOM 635 C CA . GLN A 1 79 ? 16.779 4.173 2.235 1.00 56.09 79 GLN A CA 1
ATOM 636 C C . GLN A 1 79 ? 15.945 4.345 0.939 1.00 56.09 79 GLN A C 1
ATOM 638 O O . GLN A 1 79 ? 16.189 3.648 -0.047 1.00 56.09 79 GLN A O 1
ATOM 643 N N . HIS A 1 80 ? 14.969 5.259 0.906 1.00 66.44 80 HIS A N 1
ATOM 644 C CA . HIS A 1 80 ? 14.077 5.493 -0.244 1.00 66.44 80 HIS A CA 1
ATOM 645 C C . HIS A 1 80 ? 14.103 6.945 -0.748 1.00 66.44 80 HIS A C 1
ATOM 647 O O . HIS A 1 80 ? 13.105 7.450 -1.262 1.00 66.44 80 HIS A O 1
ATOM 653 N N . THR A 1 81 ? 15.239 7.628 -0.602 1.00 64.56 81 THR A N 1
ATOM 654 C CA . THR A 1 81 ? 15.441 8.999 -1.089 1.00 64.56 81 THR A CA 1
ATOM 655 C C . THR A 1 81 ? 16.350 9.021 -2.321 1.00 64.56 81 THR A C 1
ATOM 657 O O . THR A 1 81 ? 17.260 8.205 -2.462 1.00 64.56 81 THR A O 1
ATOM 660 N N . TYR A 1 82 ? 16.090 9.939 -3.255 1.00 65.94 82 TYR A N 1
ATOM 661 C CA . TYR A 1 82 ? 16.910 10.135 -4.451 1.00 65.94 82 TYR A CA 1
ATOM 662 C C . TYR A 1 82 ? 17.023 11.621 -4.790 1.00 65.94 82 TYR A C 1
ATOM 664 O O . TYR A 1 82 ? 16.094 12.398 -4.566 1.00 65.94 82 TYR A O 1
ATOM 672 N N . THR A 1 83 ? 18.157 12.007 -5.371 1.00 65.81 83 THR A N 1
ATOM 673 C CA . THR A 1 83 ? 18.393 13.375 -5.845 1.00 65.81 83 THR A CA 1
ATOM 674 C C . THR A 1 83 ? 18.254 13.404 -7.362 1.00 65.81 83 THR A C 1
ATOM 676 O O . THR A 1 83 ? 19.024 12.747 -8.067 1.00 65.81 83 THR A O 1
ATOM 679 N N . LEU A 1 84 ? 17.267 14.154 -7.859 1.00 67.44 84 LEU A N 1
ATOM 680 C CA . LEU A 1 84 ? 17.078 14.405 -9.290 1.00 67.44 84 LEU A CA 1
ATOM 681 C C . LEU A 1 84 ? 18.065 15.477 -9.771 1.00 67.44 84 LEU A C 1
ATOM 683 O O . LEU A 1 84 ? 18.256 16.486 -9.090 1.00 67.44 84 LEU A O 1
ATOM 687 N N . MET A 1 85 ? 18.675 15.267 -10.938 1.00 62.00 85 MET A N 1
ATOM 688 C CA . MET A 1 85 ? 19.510 16.269 -11.608 1.00 62.00 85 MET A CA 1
ATOM 689 C C . MET A 1 85 ? 18.664 17.190 -12.507 1.00 62.00 85 MET A C 1
ATOM 691 O O . MET A 1 85 ? 17.491 16.915 -12.775 1.00 62.00 85 MET A O 1
ATOM 695 N N . GLU A 1 86 ? 19.249 18.311 -12.941 1.00 58.81 86 GLU A N 1
ATOM 696 C CA . GLU A 1 86 ? 18.541 19.452 -13.552 1.00 58.81 86 GLU A CA 1
ATOM 697 C C . GLU A 1 86 ? 17.667 19.075 -14.764 1.00 58.81 86 GLU A C 1
ATOM 699 O O . GLU A 1 86 ? 16.581 19.632 -14.922 1.00 58.81 86 GLU A O 1
ATOM 704 N N . ASP A 1 87 ? 18.060 18.072 -15.554 1.00 56.22 87 ASP A N 1
ATOM 705 C CA . ASP A 1 87 ? 17.363 17.679 -16.786 1.00 56.22 87 ASP A CA 1
ATOM 706 C C . ASP A 1 87 ? 15.974 17.042 -16.559 1.00 56.22 87 ASP A C 1
ATOM 708 O O . ASP A 1 87 ? 15.115 17.119 -17.439 1.00 56.22 87 ASP A O 1
ATOM 712 N N . VAL A 1 88 ? 15.689 16.469 -15.379 1.00 58.03 88 VAL A N 1
ATOM 713 C CA . VAL A 1 88 ? 14.335 15.955 -15.050 1.00 58.03 88 VAL A CA 1
ATOM 714 C C . VAL A 1 88 ? 13.400 17.062 -14.592 1.00 58.03 88 VAL A C 1
ATOM 716 O O . VAL A 1 88 ? 12.191 16.976 -14.799 1.00 58.03 88 VAL A O 1
ATOM 719 N N . ILE A 1 89 ? 13.939 18.119 -13.981 1.00 58.84 89 ILE A N 1
ATOM 720 C CA . ILE A 1 89 ? 13.139 19.214 -13.415 1.00 58.84 89 ILE A CA 1
ATOM 721 C C . ILE A 1 89 ? 12.367 19.948 -14.527 1.00 58.84 89 ILE A C 1
ATOM 723 O O . ILE A 1 89 ? 11.295 20.498 -14.281 1.00 58.84 89 ILE A O 1
ATOM 727 N N . TYR A 1 90 ? 12.868 19.896 -15.765 1.00 61.31 90 TYR A N 1
ATOM 728 C CA . TYR A 1 90 ? 12.248 20.513 -16.938 1.00 61.31 90 TYR A CA 1
ATOM 729 C C . TYR A 1 90 ? 11.357 19.575 -17.764 1.00 61.31 90 TYR A C 1
ATOM 731 O O . TYR A 1 90 ? 10.838 20.005 -18.799 1.00 61.31 90 TYR A O 1
ATOM 739 N N . MET A 1 91 ? 11.125 18.328 -17.335 1.00 61.25 91 MET A N 1
ATOM 740 C CA . MET A 1 91 ? 10.131 17.473 -17.987 1.00 61.25 91 MET A CA 1
ATOM 741 C C . MET A 1 91 ? 8.721 18.017 -17.729 1.00 61.25 91 MET A C 1
ATOM 743 O O . MET A 1 91 ? 8.080 17.718 -16.725 1.00 61.25 91 MET A O 1
ATOM 747 N N . SER A 1 92 ? 8.238 18.836 -18.662 1.00 49.41 92 SER A N 1
ATOM 748 C CA . SER A 1 92 ? 6.826 19.200 -18.752 1.00 49.41 92 SER A CA 1
ATOM 749 C C . SER A 1 92 ? 6.066 18.031 -19.381 1.00 49.41 92 SER A C 1
ATOM 751 O O . SER A 1 92 ? 6.359 17.657 -20.518 1.00 49.41 92 SER A O 1
ATOM 753 N N . PHE A 1 93 ? 5.145 17.443 -18.613 1.00 50.31 93 PHE A N 1
ATOM 754 C CA . PHE A 1 93 ? 4.180 16.436 -19.068 1.00 50.31 93 PHE A CA 1
ATOM 755 C C . PHE A 1 93 ? 2.990 17.086 -19.776 1.00 50.31 93 PHE A C 1
ATOM 757 O O . PHE A 1 93 ? 2.589 18.196 -19.351 1.00 50.31 93 PHE A O 1
#

Radius of gyration: 24.19 Å; chains: 1; bounding box: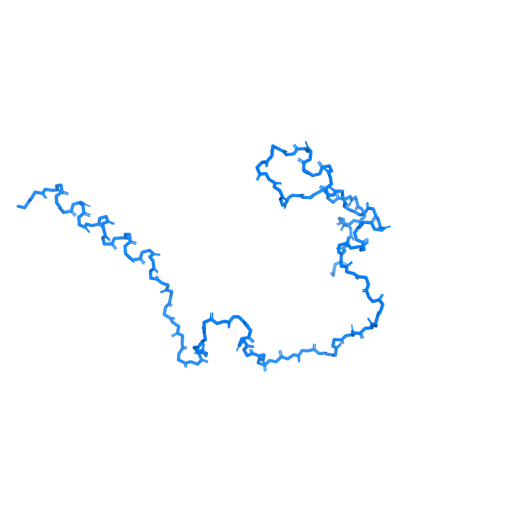 47×32×66 Å